Protein AF-A0A7G8WQC7-F1 (afdb_monomer_lite)

Secondary structure (DSSP, 8-state):
--------EEEEEEEE-TTS-EEEEEEESPPPHHHHHHHHHTTTS-------SSPPPGGGS-SSPP----SS---HHHHHHHHHHHHHHHHS---S-HHHHHHHHHHHHHHHHHTT--

Sequence (118 aa):
MSGLFQAEGIVQSVKTLVDGTIKLDVAVQEVSPPEMALLFGLARKPGWILVKPNEITAEDIPIVEADFDMGETKSPGQRLRGVLFVVWQTKTSQKQPFEVYYRAQLDRIIDRFKQELD

Foldseek 3Di:
DPLDQDFDWDFPDWDQDPLRDIDTDIDGPDDDPVSVVSVVVCPPPFDDDDDDPDDDDPVNDDPDGGDPPRDDDPPPVNVVLVVLVVCCVPVHPVPDPSVVSVVVVVVVVVVVVVVVVD

Radius of gyration: 21.82 Å; chains: 1; bounding box: 46×39×63 Å

Structure (mmCIF, N/CA/C/O backbone):
data_AF-A0A7G8WQC7-F1
#
_entry.id   AF-A0A7G8WQC7-F1
#
loop_
_atom_site.group_PDB
_atom_site.id
_atom_site.type_symbol
_atom_site.label_atom_id
_atom_site.label_alt_id
_atom_site.label_comp_id
_atom_site.label_asym_id
_atom_site.label_entity_id
_atom_site.label_seq_id
_atom_site.pdbx_PDB_ins_code
_atom_site.Cartn_x
_atom_site.Cartn_y
_atom_site.Cartn_z
_atom_site.occupancy
_atom_site.B_iso_or_equiv
_atom_site.auth_seq_id
_atom_site.auth_comp_id
_atom_site.auth_asym_id
_atom_site.auth_atom_id
_atom_site.pdbx_PDB_model_num
ATOM 1 N N . MET A 1 1 ? 11.190 15.596 -11.687 1.00 40.12 1 MET A N 1
ATOM 2 C CA . MET A 1 1 ? 11.609 14.405 -12.454 1.00 40.12 1 MET A CA 1
ATOM 3 C C . MET A 1 1 ? 10.701 13.268 -12.041 1.00 40.12 1 MET A C 1
ATOM 5 O O . MET A 1 1 ? 10.676 12.952 -10.859 1.00 40.12 1 MET A O 1
ATOM 9 N N . SER A 1 2 ? 9.904 12.727 -12.960 1.00 51.78 2 SER A N 1
ATOM 10 C CA . SER A 1 2 ? 9.107 11.527 -12.698 1.00 51.78 2 SER A CA 1
ATOM 11 C C . SER A 1 2 ? 10.074 10.364 -12.468 1.00 51.78 2 SER A C 1
ATOM 13 O O . SER A 1 2 ? 10.759 9.949 -13.396 1.00 51.78 2 SER A O 1
ATOM 15 N N . GLY A 1 3 ? 10.179 9.872 -11.232 1.00 66.88 3 GLY A N 1
ATOM 16 C CA . GLY A 1 3 ? 11.001 8.708 -10.864 1.00 66.88 3 GLY A CA 1
ATOM 17 C C . GLY A 1 3 ? 10.404 7.378 -11.334 1.00 66.88 3 GLY A C 1
ATOM 18 O O . GLY A 1 3 ? 10.437 6.403 -10.591 1.00 66.88 3 GLY A O 1
ATOM 19 N N . LEU A 1 4 ? 9.794 7.369 -12.521 1.00 77.94 4 LEU A N 1
ATOM 20 C CA . LEU A 1 4 ? 9.122 6.220 -13.113 1.00 77.94 4 LEU A CA 1
ATOM 21 C C . LEU A 1 4 ? 10.154 5.373 -13.858 1.00 77.94 4 LEU A C 1
ATOM 23 O O . LEU A 1 4 ? 10.823 5.870 -14.762 1.00 77.94 4 LEU A O 1
ATOM 27 N N . PHE A 1 5 ? 10.263 4.102 -13.481 1.00 82.81 5 PHE A N 1
ATOM 28 C CA . PHE A 1 5 ? 10.997 3.098 -14.243 1.00 82.81 5 PHE A CA 1
ATOM 29 C C . PHE A 1 5 ? 10.018 2.356 -15.158 1.00 82.81 5 PHE A C 1
ATOM 31 O O . PHE A 1 5 ? 8.990 1.868 -14.690 1.00 82.81 5 PHE A O 1
ATOM 38 N N . GLN A 1 6 ? 10.343 2.271 -16.447 1.00 84.06 6 GLN A N 1
ATOM 39 C CA . GLN A 1 6 ? 9.567 1.546 -17.450 1.00 84.06 6 GLN A CA 1
ATOM 40 C C . GLN A 1 6 ? 10.525 0.752 -18.342 1.00 84.06 6 GLN A C 1
ATOM 42 O O . GLN A 1 6 ? 11.539 1.289 -18.780 1.00 84.06 6 GLN A O 1
ATOM 47 N N . ALA A 1 7 ? 10.220 -0.519 -18.591 1.00 83.69 7 ALA A N 1
ATOM 48 C CA . ALA A 1 7 ? 11.015 -1.385 -19.453 1.00 83.69 7 ALA A CA 1
ATOM 49 C C . ALA A 1 7 ? 10.148 -2.513 -20.020 1.00 83.69 7 ALA A C 1
ATOM 51 O O . ALA A 1 7 ? 9.194 -2.956 -19.378 1.00 83.69 7 ALA A O 1
ATOM 52 N N . GLU A 1 8 ? 10.509 -2.999 -21.204 1.00 82.75 8 GLU A N 1
ATOM 53 C CA . GLU A 1 8 ? 9.927 -4.215 -21.765 1.00 82.75 8 GLU A CA 1
ATOM 54 C C . GLU A 1 8 ? 10.477 -5.437 -21.022 1.00 82.75 8 GLU A C 1
ATOM 56 O O . GLU A 1 8 ? 11.693 -5.594 -20.858 1.00 82.75 8 GLU A O 1
ATOM 61 N N . GLY A 1 9 ? 9.582 -6.312 -20.561 1.00 84.62 9 GLY A N 1
ATOM 62 C CA . GLY A 1 9 ? 9.966 -7.482 -19.786 1.00 84.62 9 GLY A CA 1
ATOM 63 C C . GLY A 1 9 ? 8.933 -8.598 -19.792 1.00 84.62 9 GLY A C 1
ATOM 64 O O . GLY A 1 9 ? 7.781 -8.418 -20.181 1.00 84.62 9 GLY A O 1
ATOM 65 N N . ILE A 1 10 ? 9.374 -9.773 -19.354 1.00 85.81 10 ILE A N 1
ATOM 66 C CA . ILE A 1 10 ? 8.582 -10.999 -19.288 1.00 85.81 10 ILE A CA 1
ATOM 67 C C . ILE A 1 10 ? 8.594 -11.507 -17.847 1.00 85.81 10 ILE A C 1
ATOM 69 O O . ILE A 1 10 ? 9.636 -11.543 -17.187 1.00 85.81 10 ILE A O 1
ATOM 73 N N . VAL A 1 11 ? 7.429 -11.937 -17.363 1.00 89.00 11 VAL A N 1
ATOM 74 C CA . VAL A 1 11 ? 7.314 -12.653 -16.090 1.00 89.00 11 VAL A CA 1
ATOM 75 C C . VAL A 1 11 ? 7.960 -14.028 -16.247 1.00 89.00 11 VAL A C 1
ATOM 77 O O . VAL A 1 11 ? 7.447 -14.879 -16.968 1.00 89.00 11 VAL A O 1
ATOM 80 N N . GLN A 1 12 ? 9.089 -14.247 -15.578 1.00 89.75 12 GLN A N 1
ATOM 81 C CA . GLN A 1 12 ? 9.804 -15.522 -15.621 1.00 89.75 12 GLN A CA 1
ATOM 82 C C . GLN A 1 12 ? 9.236 -16.532 -14.632 1.00 89.75 12 GLN A C 1
ATOM 84 O O . GLN A 1 12 ? 9.154 -17.721 -14.936 1.00 89.75 12 GLN A O 1
ATOM 89 N N . SER A 1 13 ? 8.872 -16.079 -13.431 1.00 89.81 13 SER A N 1
ATOM 90 C CA . SER A 1 13 ? 8.308 -16.963 -12.418 1.00 89.81 13 SER A CA 1
ATOM 91 C C . SER A 1 13 ? 7.390 -16.229 -11.448 1.00 89.81 13 SER A C 1
ATOM 93 O O . SER A 1 13 ? 7.514 -15.023 -11.219 1.00 89.81 13 SER A O 1
ATOM 95 N N . VAL A 1 14 ? 6.463 -16.995 -10.877 1.00 90.25 14 VAL A N 1
ATOM 96 C CA . VAL A 1 14 ? 5.539 -16.558 -9.833 1.00 90.25 14 VAL A CA 1
ATOM 97 C C . VAL A 1 14 ? 5.629 -17.567 -8.696 1.00 90.25 14 VAL A C 1
ATOM 99 O O . VAL A 1 14 ? 5.472 -18.768 -8.921 1.00 90.25 14 VAL A O 1
ATOM 102 N N . LYS A 1 15 ? 5.892 -17.095 -7.475 1.00 90.69 15 LYS A N 1
ATOM 103 C CA . LYS A 1 15 ? 6.005 -17.949 -6.287 1.00 90.69 15 LYS A CA 1
ATOM 104 C C . LYS A 1 15 ? 5.244 -17.355 -5.111 1.00 90.69 15 LYS A C 1
ATOM 106 O O . LYS A 1 15 ? 5.432 -16.194 -4.773 1.00 90.69 15 LYS A O 1
ATOM 111 N N . THR A 1 16 ? 4.460 -18.180 -4.432 1.00 87.69 16 THR A N 1
ATOM 112 C CA . THR A 1 16 ? 3.839 -17.818 -3.154 1.00 87.69 16 THR A CA 1
ATOM 113 C C . THR A 1 16 ? 4.841 -17.993 -2.010 1.00 87.69 16 THR A C 1
ATOM 115 O O . THR A 1 16 ? 5.549 -19.002 -1.936 1.00 87.69 16 THR A O 1
ATOM 118 N N . LEU A 1 17 ? 4.930 -16.995 -1.137 1.00 82.69 17 LEU A N 1
ATOM 119 C CA . LEU A 1 17 ? 5.735 -16.996 0.079 1.00 82.69 17 LEU A CA 1
ATOM 120 C C . LEU A 1 17 ? 4.903 -17.475 1.279 1.00 82.69 17 LEU A C 1
ATOM 122 O O . LEU A 1 17 ? 3.683 -17.609 1.207 1.00 82.69 17 LEU A O 1
ATOM 126 N N . VAL A 1 18 ? 5.582 -17.788 2.384 1.00 75.19 18 VAL A N 1
ATOM 127 C CA . VAL A 1 18 ? 4.963 -18.392 3.581 1.00 75.19 18 VAL A CA 1
ATOM 128 C C . VAL A 1 18 ? 3.960 -17.446 4.253 1.00 75.19 18 VAL A C 1
ATOM 130 O O . VAL A 1 18 ? 2.974 -17.904 4.817 1.00 75.19 18 VAL A O 1
ATOM 133 N N . ASP A 1 19 ? 4.182 -16.137 4.143 1.00 72.25 19 ASP A N 1
ATOM 134 C CA . ASP A 1 19 ? 3.307 -15.059 4.624 1.00 72.25 19 ASP A CA 1
ATOM 135 C C . ASP A 1 19 ? 2.114 -14.774 3.686 1.00 72.25 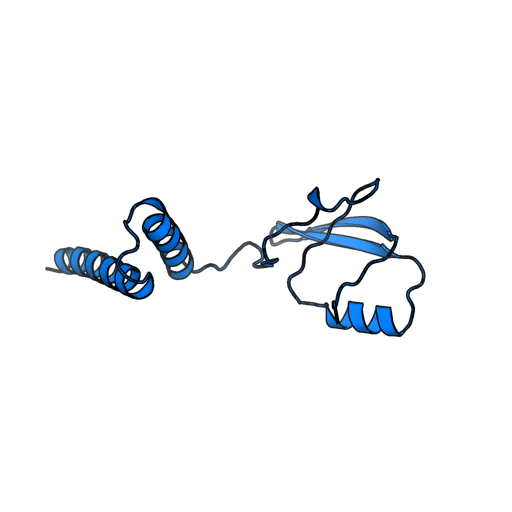19 ASP A C 1
ATOM 137 O O . ASP A 1 19 ? 1.391 -13.798 3.868 1.00 72.25 19 ASP A O 1
ATOM 141 N N . GLY A 1 20 ? 1.899 -15.614 2.666 1.00 70.75 20 GLY A N 1
ATOM 142 C CA . GLY A 1 20 ? 0.821 -15.458 1.689 1.00 70.75 20 GLY A CA 1
ATOM 143 C C . GLY A 1 20 ? 1.105 -14.416 0.606 1.00 70.75 20 GLY A C 1
ATOM 144 O O . GLY A 1 20 ? 0.258 -14.179 -0.255 1.00 70.75 20 GLY A O 1
ATOM 145 N N . THR A 1 21 ? 2.291 -13.808 0.612 1.00 78.62 21 THR A N 1
ATOM 146 C CA . THR A 1 21 ? 2.676 -12.791 -0.367 1.00 78.62 21 THR A CA 1
ATOM 147 C C . THR A 1 21 ? 3.198 -13.450 -1.645 1.00 78.62 21 THR A C 1
ATOM 149 O O . THR A 1 21 ? 3.590 -14.620 -1.650 1.00 78.62 21 THR A O 1
ATOM 152 N N . ILE A 1 22 ? 3.158 -12.738 -2.773 1.00 83.25 22 ILE A N 1
ATOM 153 C CA . ILE A 1 22 ? 3.582 -13.281 -4.069 1.00 83.25 22 ILE A CA 1
ATOM 154 C C . ILE A 1 22 ? 4.893 -12.626 -4.478 1.00 83.25 22 ILE A C 1
ATOM 156 O O . ILE A 1 22 ? 4.975 -11.413 -4.658 1.00 83.25 22 ILE A O 1
ATOM 160 N N . LYS A 1 23 ? 5.914 -13.456 -4.681 1.00 86.56 23 LYS A N 1
ATOM 161 C CA . LYS A 1 23 ? 7.144 -13.066 -5.356 1.00 86.56 23 LYS A CA 1
ATOM 162 C C . LYS A 1 23 ? 6.943 -13.187 -6.864 1.00 86.56 23 LYS A C 1
ATOM 164 O O . LYS A 1 23 ? 6.645 -14.272 -7.368 1.00 86.56 23 LYS A O 1
ATOM 169 N N . LEU A 1 24 ? 7.128 -12.071 -7.559 1.00 86.06 24 LEU A N 1
ATOM 170 C CA . LEU A 1 24 ? 7.118 -11.977 -9.012 1.00 86.06 24 LEU A CA 1
ATOM 171 C C . LEU A 1 24 ? 8.547 -11.725 -9.499 1.00 86.06 24 LEU A C 1
ATOM 173 O O . LEU A 1 24 ? 9.138 -10.707 -9.142 1.00 86.06 24 LEU A O 1
ATOM 177 N N . ASP A 1 25 ? 9.087 -12.630 -10.312 1.00 89.06 25 ASP A N 1
ATOM 178 C CA . ASP A 1 25 ? 10.388 -12.438 -10.954 1.00 89.06 25 ASP A CA 1
ATOM 179 C C . ASP A 1 25 ? 10.166 -12.019 -12.414 1.00 89.06 25 ASP A C 1
ATOM 181 O O . ASP A 1 25 ? 9.645 -12.792 -13.224 1.00 89.06 25 ASP A O 1
ATOM 185 N N . VAL A 1 26 ? 10.542 -10.778 -12.739 1.00 88.56 26 VAL A N 1
ATOM 186 C CA . VAL A 1 26 ? 10.427 -10.187 -14.082 1.00 88.56 26 VAL A CA 1
ATOM 187 C C . VAL A 1 26 ? 11.821 -10.014 -14.666 1.00 88.56 26 VAL A C 1
ATOM 189 O O . VAL A 1 26 ? 12.680 -9.391 -14.043 1.00 88.56 26 VAL A O 1
ATOM 192 N N . ALA A 1 27 ? 12.039 -10.539 -15.868 1.00 87.19 27 ALA A N 1
ATOM 193 C CA . ALA A 1 27 ? 13.235 -10.241 -16.642 1.00 87.19 27 ALA A CA 1
ATOM 194 C C . ALA A 1 27 ? 12.937 -9.140 -17.649 1.00 87.19 27 ALA A C 1
ATOM 196 O O . ALA A 1 27 ? 11.985 -9.243 -18.418 1.00 87.19 27 ALA A O 1
ATOM 197 N N . VAL A 1 28 ? 13.771 -8.110 -17.640 1.00 87.69 28 VAL A N 1
ATOM 198 C CA . VAL A 1 28 ? 13.735 -6.992 -18.584 1.00 87.69 28 VAL A CA 1
ATOM 199 C C . VAL A 1 28 ? 14.910 -7.095 -19.554 1.00 87.69 28 VAL A C 1
ATOM 201 O O . VAL A 1 28 ? 15.889 -7.791 -19.267 1.00 87.69 28 VAL A O 1
ATOM 204 N N . GLN A 1 29 ? 14.815 -6.421 -20.701 1.00 83.44 29 GLN A N 1
ATOM 205 C CA . GLN A 1 29 ? 15.965 -6.238 -21.595 1.00 83.44 29 GLN A CA 1
ATOM 206 C C . GLN A 1 29 ? 17.055 -5.359 -20.952 1.00 83.44 29 GLN A C 1
ATOM 208 O O . GLN A 1 29 ? 16.881 -4.839 -19.847 1.00 83.44 29 GLN A O 1
ATOM 213 N N . GLU A 1 30 ? 18.198 -5.220 -21.631 1.00 82.56 30 GLU A N 1
ATOM 214 C CA . GLU A 1 30 ? 19.316 -4.405 -21.151 1.00 82.56 30 GLU A CA 1
ATOM 215 C C . GLU A 1 30 ? 18.863 -2.982 -20.810 1.00 82.56 30 GLU A C 1
ATOM 217 O O . GLU A 1 30 ? 18.375 -2.234 -21.654 1.00 82.56 30 GLU A O 1
ATOM 222 N N . VAL A 1 31 ? 19.041 -2.621 -19.542 1.00 83.75 31 VAL A N 1
ATOM 223 C CA . VAL A 1 31 ? 18.724 -1.301 -19.001 1.00 83.75 31 VAL A CA 1
ATOM 224 C C . VAL A 1 31 ? 19.984 -0.457 -18.926 1.00 83.75 31 VAL A C 1
ATOM 226 O O . VAL A 1 31 ? 21.065 -0.940 -18.576 1.00 83.75 31 VAL A O 1
ATOM 229 N N . SER A 1 32 ? 19.854 0.830 -19.227 1.00 84.56 32 SER A N 1
ATOM 230 C CA . SER A 1 32 ? 20.982 1.750 -19.153 1.00 84.56 32 SER A CA 1
ATOM 231 C C . SER A 1 32 ? 21.442 1.958 -17.693 1.00 84.56 32 SER A C 1
ATOM 233 O O . SER A 1 32 ? 20.651 1.818 -16.754 1.00 84.56 32 SER A O 1
ATOM 235 N N . PRO A 1 33 ? 22.712 2.339 -17.447 1.00 83.12 33 PRO A N 1
ATOM 236 C CA . PRO A 1 33 ? 23.204 2.640 -16.099 1.00 83.12 33 PRO A CA 1
ATOM 237 C C . PRO A 1 33 ? 22.339 3.605 -15.257 1.00 83.12 33 PRO A C 1
ATOM 239 O O . PRO A 1 33 ? 22.144 3.323 -14.071 1.00 83.12 33 PRO A O 1
ATOM 242 N N . PRO A 1 34 ? 21.784 4.712 -15.798 1.00 83.44 34 PRO A N 1
ATOM 243 C CA . PRO A 1 34 ? 20.896 5.579 -15.021 1.00 83.44 34 PRO A CA 1
ATOM 244 C C . PRO A 1 34 ? 19.548 4.921 -14.683 1.00 83.44 34 PRO A C 1
ATOM 246 O O . PRO A 1 34 ? 19.024 5.143 -13.592 1.00 83.44 34 PRO A O 1
ATOM 249 N N . GLU A 1 35 ? 19.001 4.079 -15.562 1.00 82.88 35 GLU A N 1
ATOM 250 C CA . GLU A 1 35 ? 17.758 3.336 -15.306 1.00 82.88 35 GLU A CA 1
ATOM 251 C C . GLU A 1 35 ? 17.958 2.249 -14.249 1.00 82.88 35 GLU A C 1
ATOM 253 O O . GLU A 1 35 ? 17.098 2.068 -13.387 1.00 82.88 35 GLU A O 1
ATOM 258 N N . MET A 1 36 ? 19.122 1.590 -14.239 1.00 84.62 36 MET A N 1
ATOM 259 C CA . MET A 1 36 ? 19.502 0.691 -13.148 1.00 84.62 36 MET A CA 1
ATOM 260 C C . MET A 1 36 ? 19.530 1.428 -11.808 1.00 84.62 36 MET A C 1
ATOM 262 O O . MET A 1 36 ? 18.962 0.944 -10.831 1.00 84.62 36 MET A O 1
ATOM 266 N N . ALA A 1 37 ? 20.140 2.615 -11.748 1.00 85.56 37 ALA A N 1
ATOM 267 C CA . ALA A 1 37 ? 20.174 3.409 -10.520 1.00 85.56 37 ALA A CA 1
ATOM 268 C C . ALA A 1 37 ? 18.764 3.788 -10.029 1.00 85.56 37 ALA A C 1
ATOM 270 O O . ALA A 1 37 ? 18.497 3.731 -8.827 1.00 85.56 37 ALA A O 1
ATOM 271 N N . LEU A 1 38 ? 17.848 4.118 -10.948 1.00 86.12 38 LEU A N 1
ATOM 272 C CA . LEU A 1 38 ? 16.438 4.348 -10.626 1.00 86.12 38 LEU A CA 1
ATOM 273 C C . LEU A 1 38 ? 15.770 3.082 -10.074 1.00 86.12 38 LEU A C 1
ATOM 275 O O . LEU A 1 38 ? 15.155 3.145 -9.011 1.00 86.12 38 LEU A O 1
ATOM 279 N N . LEU A 1 39 ? 15.941 1.933 -10.735 1.00 83.94 39 LEU A N 1
ATOM 280 C CA . LEU A 1 39 ? 15.368 0.654 -10.308 1.00 83.94 39 LEU A CA 1
ATOM 281 C C . LEU A 1 39 ? 15.844 0.252 -8.903 1.00 83.94 39 LEU A C 1
ATOM 283 O O . LEU A 1 39 ? 15.032 -0.069 -8.035 1.00 83.94 39 LEU A O 1
ATOM 287 N N . PHE A 1 40 ? 17.149 0.342 -8.636 1.00 84.31 40 PHE A N 1
ATOM 288 C CA . PHE A 1 40 ? 17.699 0.084 -7.302 1.00 84.31 40 PHE A CA 1
ATOM 289 C C . PHE A 1 40 ? 17.239 1.122 -6.269 1.00 84.31 40 PHE A C 1
ATOM 291 O O . PHE A 1 40 ? 17.045 0.783 -5.103 1.00 84.31 40 PHE A O 1
ATOM 298 N N . GLY A 1 41 ? 17.002 2.369 -6.683 1.00 84.00 41 GLY A N 1
ATOM 299 C CA . GLY A 1 41 ? 16.436 3.417 -5.834 1.00 84.00 41 GLY A CA 1
ATOM 300 C C . GLY A 1 41 ? 14.956 3.215 -5.475 1.00 84.00 41 GLY A C 1
ATOM 301 O O . GLY A 1 41 ? 14.493 3.791 -4.483 1.00 84.00 41 GLY A O 1
ATOM 302 N N . LEU A 1 42 ? 14.222 2.414 -6.254 1.00 83.06 42 LEU A N 1
ATOM 303 C CA . LEU A 1 42 ? 12.835 2.002 -5.999 1.00 83.06 42 LEU A CA 1
ATOM 304 C C . LEU A 1 42 ? 12.741 0.725 -5.149 1.00 83.06 42 LEU A C 1
ATOM 306 O O . LEU A 1 42 ? 11.656 0.371 -4.686 1.00 83.06 42 LEU A O 1
ATOM 310 N N . ALA A 1 43 ? 13.864 0.052 -4.883 1.00 79.00 43 ALA A N 1
ATOM 311 C CA . ALA A 1 43 ? 13.880 -1.131 -4.038 1.00 79.00 43 ALA A CA 1
ATOM 312 C C . ALA A 1 43 ? 13.316 -0.824 -2.639 1.00 79.00 43 ALA A C 1
ATOM 314 O O . ALA A 1 43 ? 13.671 0.174 -2.009 1.00 79.00 43 ALA A O 1
ATOM 315 N N . ARG A 1 44 ? 12.456 -1.722 -2.137 1.00 73.38 44 ARG A N 1
ATOM 316 C CA . ARG A 1 44 ? 11.783 -1.621 -0.826 1.00 73.38 44 ARG A CA 1
ATOM 317 C C . ARG A 1 44 ? 10.872 -0.396 -0.657 1.00 73.38 44 ARG A C 1
ATOM 319 O O . ARG A 1 44 ? 10.502 -0.083 0.472 1.00 73.38 44 ARG A O 1
ATOM 326 N N . LYS A 1 45 ? 10.503 0.290 -1.742 1.00 78.69 45 LYS A N 1
ATOM 327 C CA . LYS A 1 45 ? 9.475 1.336 -1.721 1.00 78.69 45 LYS A CA 1
ATOM 328 C C . LYS A 1 45 ? 8.160 0.777 -2.266 1.00 78.69 45 LYS A C 1
ATOM 330 O O . LYS A 1 45 ? 8.198 0.002 -3.222 1.00 78.69 45 LYS A O 1
ATOM 335 N N . PRO A 1 46 ? 7.011 1.147 -1.679 1.00 76.44 46 PRO A N 1
ATOM 336 C CA . PRO A 1 46 ? 5.718 0.761 -2.221 1.00 76.44 46 PRO A CA 1
ATOM 337 C C . PRO A 1 46 ? 5.514 1.412 -3.596 1.00 76.44 46 PRO A C 1
ATOM 339 O O . PRO A 1 46 ? 5.864 2.575 -3.806 1.00 76.44 46 PRO A O 1
ATOM 342 N N . GLY A 1 47 ? 4.971 0.651 -4.542 1.00 81.31 47 GLY A N 1
ATOM 343 C CA . GLY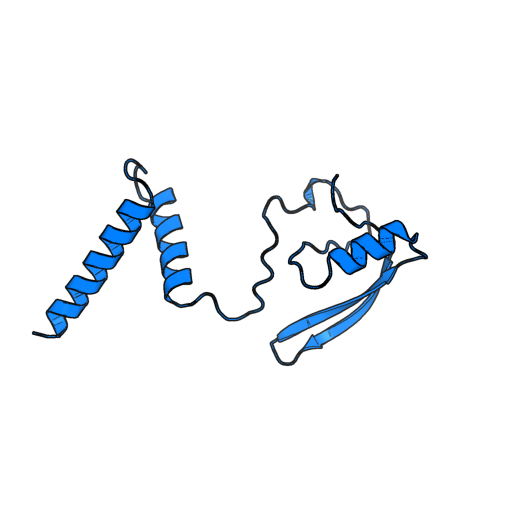 A 1 47 ? 4.762 1.090 -5.919 1.00 81.31 47 GLY A CA 1
ATOM 344 C C . GLY A 1 47 ? 3.798 0.167 -6.654 1.00 81.31 47 GLY A C 1
ATOM 345 O O . GLY A 1 47 ? 3.660 -1.005 -6.300 1.00 81.31 47 GLY A O 1
ATOM 346 N N . TRP A 1 48 ? 3.119 0.698 -7.670 1.00 82.75 48 TRP A N 1
ATOM 347 C CA . TRP A 1 48 ? 2.291 -0.112 -8.559 1.00 82.75 48 TRP A CA 1
ATOM 348 C C . TRP A 1 48 ? 3.168 -0.868 -9.551 1.00 82.75 48 TRP A C 1
ATOM 350 O O . TRP A 1 48 ? 4.086 -0.299 -10.139 1.00 82.75 48 TRP A O 1
ATOM 360 N N . ILE A 1 49 ? 2.849 -2.142 -9.759 1.00 85.06 49 ILE A N 1
ATOM 361 C CA . ILE A 1 49 ? 3.429 -2.967 -10.817 1.00 85.06 49 ILE A CA 1
ATOM 362 C C . ILE A 1 49 ? 2.293 -3.293 -11.784 1.00 85.06 49 ILE A C 1
ATOM 364 O O . ILE A 1 49 ? 1.320 -3.939 -11.397 1.00 85.06 49 ILE A O 1
ATOM 368 N N . LEU A 1 50 ? 2.404 -2.830 -13.028 1.00 86.25 50 LEU A N 1
ATOM 369 C CA . LEU A 1 50 ? 1.428 -3.085 -14.085 1.00 86.25 50 LEU A CA 1
ATOM 370 C C . LEU A 1 50 ? 2.035 -4.071 -15.081 1.00 86.25 50 LEU A C 1
ATOM 372 O O . LEU A 1 50 ? 3.110 -3.826 -15.622 1.00 86.25 50 LEU A O 1
ATOM 376 N N . VAL A 1 51 ? 1.352 -5.192 -15.312 1.00 84.69 51 VAL A N 1
ATOM 377 C CA . VAL A 1 51 ? 1.770 -6.219 -16.273 1.00 84.69 51 VAL A CA 1
ATOM 378 C C . VAL A 1 51 ? 0.560 -6.600 -17.111 1.00 84.69 51 VAL A C 1
ATOM 380 O O . VAL A 1 51 ? -0.450 -7.059 -16.578 1.00 84.69 51 VAL A O 1
ATOM 383 N N . LYS A 1 52 ? 0.660 -6.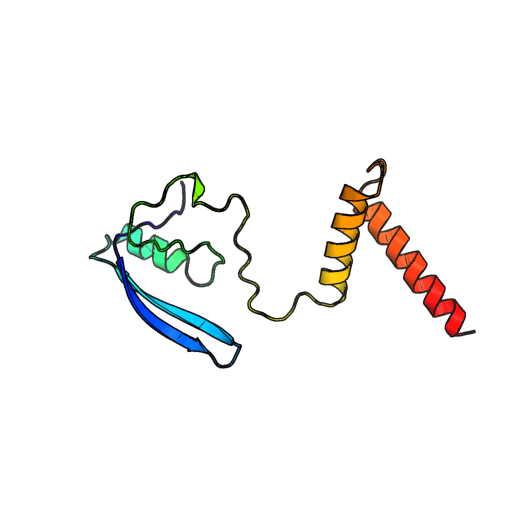424 -18.427 1.00 83.75 52 LYS A N 1
ATOM 384 C CA . LYS A 1 52 ? -0.384 -6.772 -19.392 1.00 83.75 52 LYS A CA 1
ATOM 385 C C . LYS A 1 52 ? 0.285 -7.340 -20.648 1.00 83.75 52 LYS A C 1
ATOM 387 O O . LYS A 1 52 ? 1.337 -6.837 -21.027 1.00 83.75 52 LYS A O 1
ATOM 392 N N . PRO A 1 53 ? -0.288 -8.369 -21.302 1.00 78.00 53 PRO A N 1
ATOM 393 C CA . PRO A 1 53 ? 0.266 -8.900 -22.554 1.00 78.00 53 PRO A CA 1
ATOM 394 C C . PRO A 1 53 ? 0.243 -7.895 -23.717 1.00 78.00 53 PRO A C 1
ATOM 396 O O . PRO A 1 53 ? 1.006 -8.038 -24.665 1.00 78.00 53 PRO A O 1
ATOM 399 N N . ASN A 1 54 ? -0.651 -6.906 -23.640 1.00 79.25 54 ASN A N 1
ATOM 400 C CA . ASN A 1 54 ? -0.870 -5.861 -24.638 1.00 79.25 54 ASN A CA 1
ATOM 401 C C . ASN A 1 54 ? -0.543 -4.482 -24.037 1.00 79.25 54 ASN A C 1
ATOM 403 O O . ASN A 1 54 ? -0.116 -4.379 -22.890 1.00 79.25 54 ASN A O 1
ATOM 407 N N . GLU A 1 55 ? -0.818 -3.417 -24.786 1.00 81.19 55 GLU A N 1
ATOM 408 C CA . GLU A 1 55 ? -0.601 -2.033 -24.361 1.00 81.19 55 GLU A CA 1
ATOM 409 C C . GLU A 1 55 ? -1.329 -1.671 -23.049 1.00 81.19 55 GLU A C 1
ATOM 411 O O . GLU A 1 55 ? -2.509 -1.996 -22.844 1.00 81.19 55 GLU A O 1
ATOM 416 N N . ILE A 1 56 ? -0.593 -0.987 -22.167 1.00 84.00 56 ILE A N 1
ATOM 417 C CA . ILE A 1 56 ? -1.096 -0.369 -20.936 1.00 84.00 56 ILE A CA 1
ATOM 418 C C . ILE A 1 56 ? -1.597 1.027 -21.306 1.00 84.00 56 ILE A C 1
ATOM 420 O O . ILE A 1 56 ? -0.817 1.864 -21.757 1.00 84.00 56 ILE A O 1
ATOM 424 N N . THR A 1 57 ? -2.889 1.282 -21.120 1.00 85.00 57 THR A N 1
ATOM 425 C CA . THR A 1 57 ? -3.486 2.597 -21.390 1.00 85.00 57 THR A CA 1
ATOM 426 C C . THR A 1 57 ? -3.561 3.433 -20.112 1.00 85.00 57 THR A C 1
ATOM 428 O O . THR A 1 57 ? -3.373 2.932 -19.005 1.00 85.00 57 THR A O 1
ATOM 431 N N . ALA A 1 58 ? -3.869 4.727 -20.239 1.00 78.88 58 ALA A N 1
ATOM 432 C CA . ALA A 1 58 ? -4.029 5.613 -19.081 1.00 78.88 58 ALA A CA 1
ATOM 433 C C . ALA A 1 58 ? -5.142 5.160 -18.114 1.00 78.88 58 ALA A C 1
ATOM 435 O O . ALA A 1 58 ? -5.091 5.483 -16.931 1.00 78.88 58 ALA A O 1
ATOM 436 N N . GLU A 1 59 ? -6.122 4.399 -18.604 1.00 79.88 59 GLU A N 1
ATOM 437 C CA . GLU A 1 59 ? -7.204 3.825 -17.795 1.00 79.88 59 GLU A CA 1
ATOM 438 C C . GLU A 1 59 ? -6.723 2.662 -16.913 1.00 79.88 59 GLU A C 1
ATOM 440 O O . GLU A 1 59 ? -7.309 2.408 -15.863 1.00 79.88 59 GLU A O 1
ATOM 445 N N . ASP A 1 60 ? -5.638 1.984 -17.304 1.00 78.56 60 ASP A N 1
ATOM 446 C CA . ASP A 1 60 ? -5.041 0.883 -16.542 1.00 78.56 60 ASP A CA 1
ATOM 447 C C . ASP A 1 60 ? -4.177 1.388 -15.365 1.00 78.56 60 ASP A C 1
ATOM 449 O O . ASP A 1 60 ? -3.773 0.596 -14.511 1.00 78.56 60 ASP A O 1
ATOM 453 N N . ILE A 1 61 ? -3.869 2.693 -15.306 1.00 82.75 61 ILE A N 1
ATOM 454 C CA . ILE A 1 61 ? -3.004 3.291 -14.281 1.00 82.75 61 ILE A CA 1
ATOM 455 C C . ILE A 1 61 ? -3.841 3.657 -13.043 1.00 82.75 61 ILE A C 1
ATOM 457 O O . ILE A 1 61 ? -4.716 4.524 -13.122 1.00 82.75 61 ILE A O 1
ATOM 461 N N . PRO A 1 62 ? -3.566 3.068 -11.865 1.00 76.62 62 PRO A N 1
ATOM 462 C CA . PRO A 1 62 ? -4.280 3.409 -10.643 1.00 76.62 62 PRO A CA 1
ATOM 463 C C . PRO A 1 62 ? -4.063 4.876 -10.254 1.00 76.62 62 PRO A C 1
ATOM 465 O O . PRO A 1 62 ? -2.936 5.360 -10.198 1.00 76.62 62 PRO A O 1
ATOM 468 N N . ILE A 1 63 ? -5.154 5.574 -9.928 1.00 77.12 63 ILE A N 1
ATOM 469 C CA . ILE A 1 63 ? -5.132 6.981 -9.473 1.00 77.12 63 ILE A CA 1
ATOM 470 C C . ILE A 1 63 ? -4.755 7.078 -7.980 1.00 77.12 63 ILE A C 1
ATOM 472 O O . ILE A 1 63 ? -4.411 8.140 -7.467 1.00 77.12 63 ILE A O 1
ATOM 476 N N . VAL A 1 64 ? -4.832 5.957 -7.265 1.00 74.88 64 VAL A N 1
ATOM 477 C CA . VAL A 1 64 ? -4.510 5.846 -5.840 1.00 74.88 64 VAL A CA 1
ATOM 478 C C . VAL A 1 64 ? -3.013 5.623 -5.625 1.00 74.88 64 VAL A C 1
ATOM 480 O O . VAL A 1 64 ? -2.348 5.005 -6.452 1.00 74.88 64 VAL A O 1
ATOM 483 N N . GLU A 1 65 ? -2.474 6.088 -4.500 1.00 72.94 65 GLU A N 1
ATOM 484 C CA . GLU A 1 65 ? -1.090 5.791 -4.117 1.00 72.94 65 GLU A CA 1
ATOM 485 C C . GLU A 1 65 ? -0.928 4.303 -3.774 1.00 72.94 65 GLU A C 1
ATOM 487 O O . GLU A 1 65 ? -1.824 3.681 -3.199 1.00 72.94 65 GLU A O 1
ATOM 492 N N . ALA A 1 66 ? 0.215 3.725 -4.143 1.00 71.62 66 ALA A N 1
ATOM 493 C CA . ALA A 1 66 ? 0.534 2.353 -3.777 1.00 71.62 66 ALA A CA 1
ATOM 494 C C . ALA A 1 66 ? 0.869 2.283 -2.281 1.00 71.62 66 ALA A C 1
ATOM 496 O O . ALA A 1 66 ? 1.780 2.963 -1.812 1.00 71.62 66 ALA A O 1
ATOM 497 N N . ASP A 1 67 ? 0.157 1.429 -1.553 1.00 67.56 67 ASP A N 1
ATOM 498 C CA . ASP A 1 67 ? 0.383 1.129 -0.138 1.00 67.56 67 ASP A CA 1
ATOM 499 C C . ASP A 1 67 ? 0.760 -0.356 -0.042 1.00 67.56 67 ASP A C 1
ATOM 501 O O . ASP A 1 67 ? -0.098 -1.234 -0.143 1.00 67.56 67 ASP A O 1
ATOM 505 N N . PHE A 1 68 ? 2.059 -0.655 0.053 1.00 62.78 68 PHE A N 1
ATOM 506 C CA . PHE A 1 68 ? 2.554 -2.026 0.222 1.00 62.78 68 PHE A CA 1
ATOM 507 C C . PHE A 1 68 ? 2.616 -2.376 1.713 1.00 62.78 68 PHE A C 1
ATOM 509 O O . PHE A 1 68 ? 3.673 -2.696 2.251 1.00 62.78 68 PHE A O 1
ATOM 516 N N . ASP A 1 69 ? 1.469 -2.305 2.383 1.00 59.03 69 ASP A N 1
ATOM 517 C CA . ASP A 1 69 ? 1.255 -2.940 3.681 1.00 59.03 69 ASP A CA 1
ATOM 518 C C . ASP A 1 69 ? 0.882 -4.407 3.408 1.00 59.03 69 ASP A C 1
ATOM 520 O O . ASP A 1 69 ? -0.281 -4.756 3.181 1.00 59.03 69 ASP A O 1
ATOM 524 N N . MET A 1 70 ? 1.895 -5.280 3.347 1.00 50.28 70 MET A N 1
ATOM 525 C CA . MET A 1 70 ? 1.703 -6.722 3.177 1.00 50.28 70 MET A CA 1
ATOM 526 C C . MET A 1 70 ? 0.899 -7.293 4.346 1.00 50.28 70 MET A C 1
ATOM 528 O O . MET A 1 70 ? 1.450 -7.526 5.413 1.00 50.28 70 MET A O 1
ATOM 532 N N . GLY A 1 71 ? -0.391 -7.552 4.128 1.00 50.00 71 GLY A N 1
ATOM 533 C CA . GLY A 1 71 ? -1.166 -8.623 4.772 1.00 50.00 71 GLY A CA 1
ATOM 534 C C . GLY A 1 71 ? -1.484 -8.514 6.269 1.00 50.00 71 GLY A C 1
ATOM 535 O O . GLY A 1 71 ? -2.529 -9.000 6.686 1.00 50.00 71 GLY A O 1
ATOM 536 N N . GLU A 1 72 ? -0.679 -7.847 7.089 1.00 52.75 72 GLU A N 1
ATOM 537 C CA . GLU A 1 72 ? -0.868 -7.724 8.532 1.00 52.75 72 GLU A CA 1
ATOM 538 C C . GLU A 1 72 ? -0.303 -6.377 9.013 1.00 52.75 72 GLU A C 1
ATOM 540 O O . GLU A 1 72 ? 0.740 -5.940 8.550 1.00 52.75 72 GLU A O 1
ATOM 545 N N . THR A 1 73 ? -0.964 -5.749 9.995 1.00 53.56 73 THR A N 1
ATOM 546 C CA . THR A 1 73 ? -0.515 -4.579 10.796 1.00 53.56 73 THR A CA 1
ATOM 547 C C . THR A 1 73 ? -1.070 -3.172 10.522 1.00 53.56 73 THR A C 1
ATOM 549 O O . THR A 1 73 ? -0.597 -2.222 11.142 1.00 53.56 73 THR A O 1
ATOM 552 N N . LYS A 1 74 ? -2.234 -3.003 9.868 1.00 55.28 74 LYS A N 1
ATOM 553 C CA . LYS A 1 74 ? -3.138 -1.943 10.375 1.00 55.28 74 LYS A CA 1
ATOM 554 C C . LYS A 1 74 ? -3.608 -2.398 11.750 1.00 55.28 74 LYS A C 1
ATOM 556 O O . LYS A 1 74 ? -4.465 -3.281 11.853 1.00 55.28 74 LYS A O 1
ATOM 561 N N . SER A 1 75 ? -3.009 -1.842 12.804 1.00 75.06 75 SER A N 1
ATOM 562 C CA . SER A 1 75 ? -3.432 -2.053 14.191 1.00 75.06 75 SER A CA 1
ATOM 563 C C . SER A 1 75 ? -4.951 -1.865 14.303 1.00 75.06 75 SER A C 1
ATOM 565 O O . SER A 1 75 ? -5.536 -1.102 13.522 1.00 75.06 75 SER A O 1
ATOM 567 N N . PRO A 1 76 ? -5.629 -2.519 15.262 1.00 75.44 76 PRO A N 1
ATOM 568 C CA . PRO A 1 76 ? -7.063 -2.315 15.460 1.00 75.44 76 PRO A CA 1
ATOM 569 C C . PRO A 1 76 ? -7.455 -0.827 15.524 1.00 75.44 76 PRO A C 1
ATOM 571 O O . PRO A 1 76 ? -8.471 -0.442 14.950 1.00 75.44 76 PRO A O 1
ATOM 574 N N . GLY A 1 77 ? -6.601 0.024 16.108 1.00 83.88 77 GLY A N 1
ATOM 575 C CA . GLY A 1 77 ? -6.780 1.479 16.129 1.00 83.88 77 GLY A CA 1
ATOM 576 C C . GLY A 1 77 ? -6.660 2.154 14.758 1.00 83.88 77 GLY A C 1
ATOM 577 O O . GLY A 1 77 ? -7.487 3.000 14.424 1.00 83.88 77 GLY A O 1
ATOM 578 N N . GLN A 1 78 ? -5.692 1.765 13.921 1.00 81.44 78 GLN A N 1
ATOM 579 C CA . GLN A 1 78 ? -5.570 2.294 12.553 1.00 81.44 78 GLN A CA 1
ATOM 580 C C . GLN A 1 78 ? -6.765 1.899 11.680 1.00 81.44 78 GLN A C 1
ATOM 582 O O . GLN A 1 78 ? -7.280 2.733 10.934 1.00 81.44 78 GLN A O 1
ATOM 587 N N . ARG A 1 79 ? -7.261 0.661 11.815 1.00 82.38 79 ARG A N 1
ATOM 588 C CA . ARG A 1 79 ? -8.486 0.225 11.124 1.00 82.38 79 ARG A CA 1
ATOM 589 C C . ARG A 1 79 ? -9.701 1.012 11.601 1.00 82.38 79 ARG A C 1
ATOM 591 O O . ARG A 1 79 ? -10.458 1.514 10.775 1.00 82.38 79 ARG A O 1
ATOM 598 N N . LEU A 1 80 ? -9.855 1.168 12.917 1.00 89.44 80 LEU A N 1
ATOM 599 C CA . LEU A 1 80 ? -10.947 1.941 13.504 1.00 89.44 80 LEU A CA 1
ATOM 600 C C . LEU A 1 80 ? -10.934 3.393 13.009 1.00 89.44 80 LEU A C 1
ATOM 602 O O . LEU A 1 80 ? -11.972 3.907 12.599 1.00 89.44 80 LEU A O 1
ATOM 606 N N . ARG A 1 81 ? -9.762 4.037 12.970 1.00 90.56 81 ARG A N 1
ATOM 607 C CA . ARG A 1 81 ? -9.613 5.397 12.434 1.00 90.56 81 ARG A CA 1
ATOM 608 C C . ARG A 1 81 ? -10.017 5.481 10.962 1.00 90.56 81 ARG A C 1
ATOM 610 O O . ARG A 1 81 ? -10.749 6.399 10.602 1.00 90.56 81 ARG A O 1
ATOM 617 N N . GLY A 1 82 ? -9.601 4.518 10.137 1.00 88.62 82 GLY A N 1
ATOM 618 C CA . GLY A 1 82 ? -9.996 4.445 8.726 1.00 88.62 82 GLY A CA 1
ATOM 619 C C . GLY A 1 82 ? -11.512 4.319 8.540 1.00 88.62 82 GLY A C 1
ATOM 620 O O . GLY A 1 82 ? -12.104 5.054 7.754 1.00 88.62 82 GLY A O 1
ATOM 621 N N . VAL A 1 83 ? -12.168 3.460 9.324 1.00 89.75 83 VAL A N 1
ATOM 622 C CA . VAL A 1 83 ? -13.634 3.314 9.296 1.00 89.75 83 VAL A CA 1
ATOM 623 C C . VAL A 1 83 ? -14.328 4.602 9.743 1.00 89.75 83 VAL A C 1
ATOM 625 O O . VAL A 1 83 ? -15.254 5.069 9.081 1.00 89.75 83 VAL A O 1
ATOM 628 N N . LEU A 1 84 ? -13.863 5.222 10.831 1.00 93.19 84 LEU A N 1
ATOM 629 C CA . LEU A 1 84 ? -14.421 6.482 11.323 1.00 93.19 84 LEU A CA 1
ATOM 630 C C . LEU A 1 84 ? -14.269 7.620 10.308 1.00 93.19 84 LEU A C 1
ATOM 632 O O . LEU A 1 84 ? -15.156 8.470 10.229 1.00 93.19 84 LEU A O 1
ATOM 636 N N . PHE A 1 85 ? -13.199 7.622 9.510 1.00 92.44 85 PHE A N 1
ATOM 637 C CA . PHE A 1 85 ? -13.010 8.587 8.428 1.00 92.44 85 PHE A CA 1
ATOM 638 C C . PHE A 1 85 ? -14.071 8.438 7.334 1.00 92.44 85 PHE A C 1
ATOM 640 O O . PHE A 1 85 ? -14.718 9.419 6.968 1.00 92.44 85 PHE A O 1
ATOM 647 N N . VAL A 1 86 ? -14.331 7.209 6.879 1.00 91.44 86 VAL A N 1
ATOM 648 C CA . VAL A 1 86 ? -15.384 6.931 5.886 1.00 91.44 86 VAL A CA 1
ATOM 649 C C . VAL A 1 86 ? -16.764 7.323 6.423 1.00 91.44 86 VAL A C 1
ATOM 651 O O . VAL A 1 86 ? -17.563 7.924 5.702 1.00 91.44 86 VAL A O 1
ATOM 654 N N . VAL A 1 87 ? -17.053 7.048 7.699 1.00 92.56 87 VAL A N 1
ATOM 655 C CA . VAL A 1 87 ? -18.316 7.464 8.337 1.00 92.56 87 VAL A CA 1
ATOM 656 C C . VAL A 1 87 ? -18.423 8.988 8.402 1.00 92.56 87 VAL A C 1
ATOM 658 O O . VAL A 1 87 ? -19.464 9.538 8.049 1.00 92.56 87 VAL A O 1
ATOM 661 N N . TRP A 1 88 ? -17.360 9.687 8.802 1.00 95.56 88 TRP A N 1
ATOM 662 C CA . TRP A 1 88 ? -17.335 11.150 8.815 1.00 95.56 88 TRP A CA 1
ATOM 663 C C . TRP A 1 88 ? -17.620 11.731 7.425 1.00 95.56 88 TRP A C 1
ATOM 665 O O . TRP A 1 88 ? -18.473 12.610 7.291 1.00 95.56 88 TRP A O 1
ATOM 675 N N . GLN A 1 89 ? -16.981 11.185 6.392 1.00 92.94 89 GLN A N 1
ATOM 676 C CA . GLN A 1 89 ? -17.119 11.648 5.015 1.00 92.94 89 GLN A CA 1
ATOM 677 C C . GLN A 1 89 ? -18.522 11.388 4.442 1.00 92.94 89 GLN A C 1
ATOM 679 O O . GLN A 1 89 ? -19.086 12.252 3.775 1.00 92.94 89 GLN A O 1
ATOM 684 N N . THR A 1 90 ? -19.103 10.214 4.706 1.00 90.38 90 THR A N 1
ATOM 685 C CA . THR A 1 90 ? -20.335 9.759 4.033 1.00 90.38 90 THR A CA 1
ATOM 686 C C . THR A 1 90 ? -21.615 9.970 4.838 1.00 90.38 90 THR A C 1
ATOM 688 O O . THR A 1 90 ? -22.701 10.006 4.260 1.00 90.38 90 THR A O 1
ATOM 691 N N . LYS A 1 91 ? -21.525 10.072 6.170 1.00 91.38 91 LYS A N 1
ATOM 692 C CA . LYS A 1 91 ? -22.683 10.104 7.083 1.00 91.38 91 LYS A CA 1
ATOM 693 C C . LYS A 1 91 ? -22.786 11.382 7.910 1.00 91.38 91 LYS A C 1
ATOM 695 O O . LYS A 1 91 ? -23.721 11.509 8.698 1.00 91.38 91 LYS A O 1
ATOM 7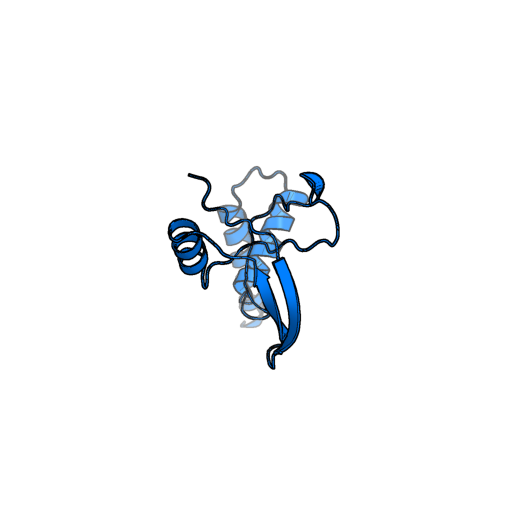00 N N . THR A 1 92 ? -21.867 12.333 7.752 1.00 90.56 92 THR A N 1
ATOM 701 C CA . THR A 1 92 ? -21.934 13.623 8.451 1.00 90.56 92 THR A CA 1
ATOM 702 C C . THR A 1 92 ? -21.943 14.785 7.467 1.00 90.56 92 THR A C 1
ATOM 704 O O . THR A 1 92 ? -21.580 14.642 6.306 1.00 90.56 92 THR A O 1
ATOM 707 N N . SER A 1 93 ? -22.335 15.966 7.945 1.00 89.00 93 SER A N 1
ATOM 708 C CA . SER A 1 93 ? -22.280 17.204 7.158 1.00 89.00 93 SER A CA 1
ATOM 709 C C . SER A 1 93 ? -20.866 17.783 7.025 1.00 89.00 93 SER A C 1
ATOM 711 O O . SER A 1 93 ? -20.722 18.882 6.501 1.00 89.00 93 SER A O 1
ATOM 713 N N . GLN A 1 94 ? -19.841 17.097 7.555 1.00 89.62 94 GLN A N 1
ATOM 714 C CA . GLN A 1 94 ? -18.430 17.507 7.533 1.00 89.62 94 GLN A CA 1
ATOM 715 C C . GLN A 1 94 ? -18.161 18.915 8.106 1.00 89.62 94 GLN A C 1
ATOM 717 O O . GLN A 1 94 ? -17.078 19.466 7.944 1.00 89.62 94 GLN A O 1
ATOM 722 N N . LYS A 1 95 ? -19.126 19.489 8.843 1.00 89.62 95 LYS A N 1
ATOM 723 C CA . LYS A 1 95 ? -19.016 20.815 9.476 1.00 89.62 95 LYS A CA 1
ATOM 724 C C . LYS A 1 95 ? -17.903 20.897 10.519 1.00 89.62 95 LYS A C 1
ATOM 726 O O . LYS A 1 95 ? -17.425 21.985 10.814 1.00 89.62 95 LYS A O 1
ATOM 731 N N . GLN A 1 96 ? -17.524 19.759 11.094 1.00 91.88 96 GLN A N 1
ATOM 732 C CA . GLN A 1 96 ? -16.402 19.651 12.020 1.00 91.88 96 GLN A CA 1
ATOM 733 C C . GLN A 1 96 ? -15.248 18.890 11.359 1.00 91.88 96 GLN A C 1
ATOM 735 O O . GLN A 1 96 ? -15.520 17.907 10.662 1.00 91.88 96 GLN A O 1
ATOM 740 N N . PRO A 1 97 ? -13.982 19.282 11.600 1.00 94.38 97 PRO A N 1
ATOM 741 C CA . PRO A 1 97 ? -12.823 18.552 11.099 1.00 94.38 97 PRO A CA 1
ATOM 742 C C . PRO A 1 97 ? -12.813 17.096 11.572 1.00 94.38 97 PRO A C 1
ATOM 744 O O . PRO A 1 97 ? -13.233 16.799 12.695 1.00 94.38 97 PRO A O 1
ATOM 747 N N . PHE A 1 98 ? -12.276 16.196 10.745 1.00 90.31 98 PHE A N 1
ATOM 748 C CA . PHE A 1 98 ? -12.204 14.770 11.064 1.00 90.31 98 PHE A CA 1
ATOM 749 C C . PHE A 1 98 ? -11.536 14.490 12.418 1.00 90.31 98 PHE A C 1
ATOM 751 O O . PHE A 1 98 ? -12.048 13.681 13.180 1.00 90.31 98 PHE A O 1
ATOM 758 N N . GLU A 1 99 ? -10.457 15.194 12.769 1.00 91.62 99 GLU A N 1
ATOM 759 C CA . GLU A 1 99 ? -9.770 15.001 14.056 1.00 91.62 99 GLU A CA 1
ATOM 760 C C . GLU A 1 99 ? -10.661 15.309 15.268 1.00 91.62 99 GLU A C 1
ATOM 762 O O . GLU A 1 99 ? -10.603 14.606 16.278 1.00 91.62 99 GLU A O 1
ATOM 767 N N . VAL A 1 100 ? -11.527 16.324 15.162 1.00 93.81 100 VAL A N 1
ATOM 768 C CA . VAL A 1 100 ? -12.492 16.671 16.218 1.00 93.81 100 VAL A CA 1
ATOM 769 C C . VAL A 1 100 ? -13.560 15.583 16.324 1.00 93.81 100 VAL A C 1
ATOM 771 O O . VAL A 1 100 ? -13.869 15.117 17.419 1.00 93.81 100 VAL A O 1
ATOM 774 N N . TYR A 1 101 ? -14.074 15.120 15.180 1.00 94.06 101 TYR A N 1
ATOM 775 C CA . TYR A 1 101 ? -15.031 14.016 15.122 1.00 94.06 101 TYR A CA 1
ATOM 776 C C . TYR A 1 101 ? -14.451 12.707 15.681 1.00 94.06 101 TYR A C 1
ATOM 778 O O . TYR A 1 101 ? -15.115 12.027 16.461 1.00 94.06 101 TYR A O 1
ATOM 786 N N . TYR A 1 102 ? -13.218 12.369 15.303 1.00 94.31 102 TYR A N 1
ATOM 787 C CA . TYR A 1 102 ? -12.513 11.158 15.710 1.00 94.31 102 TYR A CA 1
ATOM 788 C C . TYR A 1 102 ? -12.311 11.116 17.226 1.00 94.31 102 TYR A C 1
ATOM 790 O O . TYR A 1 102 ? -12.688 10.126 17.852 1.00 94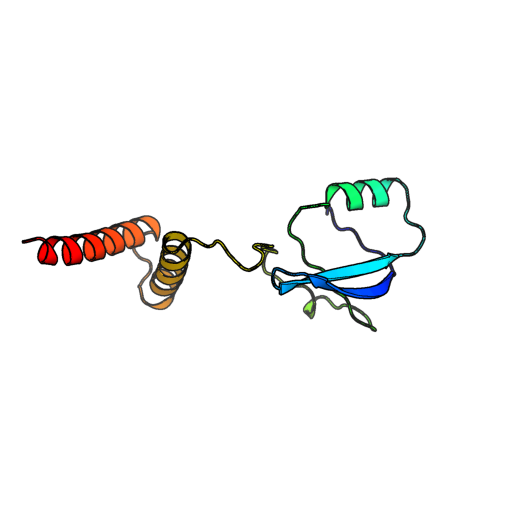.31 102 TYR A O 1
ATOM 798 N N . ARG A 1 103 ? -11.816 12.209 17.828 1.00 94.62 103 ARG A N 1
ATOM 799 C CA . ARG A 1 103 ? -11.680 12.329 19.290 1.00 94.62 103 ARG A CA 1
ATOM 800 C C . ARG A 1 103 ? -13.019 12.149 19.998 1.00 94.62 103 ARG A C 1
ATOM 802 O O . ARG A 1 103 ? -13.128 11.293 20.866 1.00 94.62 103 ARG A O 1
ATOM 809 N N . ALA A 1 104 ? -14.060 12.848 19.541 1.00 95.12 104 ALA A N 1
ATOM 810 C CA . ALA A 1 104 ? -15.393 12.729 20.125 1.00 95.12 104 ALA A CA 1
ATOM 811 C C . ALA A 1 104 ? -15.977 11.303 20.028 1.00 95.12 104 ALA A C 1
ATOM 813 O O . ALA A 1 104 ? -16.717 10.886 20.916 1.00 95.12 104 ALA A O 1
ATOM 814 N N . GLN A 1 105 ? -15.676 10.543 18.964 1.00 95.00 105 GLN A N 1
ATOM 815 C CA . GLN A 1 105 ? -16.085 9.134 18.881 1.00 95.00 105 GLN A CA 1
ATOM 816 C C . GLN A 1 105 ? -15.275 8.238 19.822 1.00 95.00 105 GLN A C 1
ATOM 818 O O . GLN A 1 105 ? -15.857 7.349 20.440 1.00 95.00 105 GLN A O 1
ATOM 823 N N . LEU A 1 106 ? -13.965 8.463 19.953 1.00 95.06 106 LEU A N 1
ATOM 824 C CA . LEU A 1 106 ? -13.139 7.708 20.896 1.00 95.06 106 LEU A CA 1
ATOM 825 C C . LEU A 1 106 ? -13.581 7.932 22.344 1.00 95.06 106 LEU A C 1
ATOM 827 O O . LEU A 1 106 ? -13.742 6.952 23.066 1.00 95.06 106 LEU A O 1
ATOM 831 N N . ASP A 1 107 ? -13.850 9.178 22.737 1.00 95.94 107 ASP A N 1
ATOM 832 C CA . ASP A 1 107 ? -14.312 9.510 24.090 1.00 95.94 107 ASP A CA 1
ATOM 833 C C . ASP A 1 107 ? -15.624 8.785 24.421 1.00 95.94 107 ASP A C 1
ATOM 835 O O . ASP A 1 107 ? -15.740 8.158 25.470 1.00 95.94 107 ASP A O 1
ATOM 839 N N . ARG A 1 108 ? -16.577 8.739 23.477 1.00 94.44 108 ARG A N 1
ATOM 840 C CA . ARG A 1 108 ? -17.832 7.979 23.637 1.00 94.44 108 ARG A CA 1
ATOM 841 C 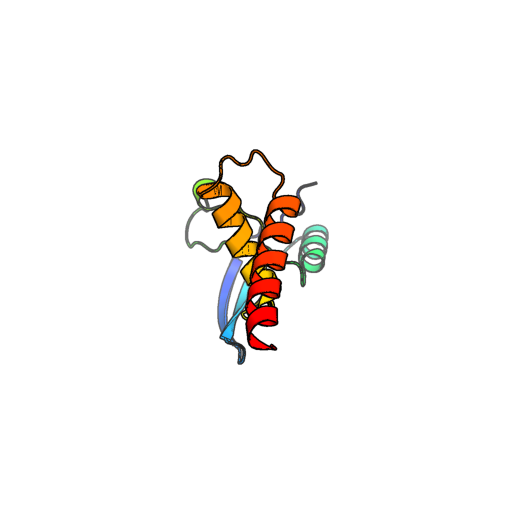C . ARG A 1 108 ? -17.612 6.479 23.822 1.00 94.44 108 ARG A C 1
ATOM 843 O O . ARG A 1 108 ? -18.315 5.856 24.613 1.00 94.44 108 ARG A O 1
ATOM 850 N N . ILE A 1 109 ? -16.687 5.887 23.063 1.00 94.38 109 ILE A N 1
ATOM 851 C CA . ILE A 1 109 ? -16.356 4.459 23.185 1.00 94.38 109 ILE A CA 1
ATOM 852 C C . ILE A 1 109 ? -15.734 4.191 24.558 1.00 94.38 109 ILE A C 1
ATOM 854 O O . ILE A 1 109 ? -16.113 3.231 25.223 1.00 94.38 109 ILE A O 1
ATOM 858 N N . ILE A 1 110 ? -14.811 5.049 24.990 1.00 94.50 110 ILE A N 1
ATOM 859 C CA . ILE A 1 110 ? -14.146 4.946 26.290 1.00 94.50 110 ILE A CA 1
ATOM 860 C C . ILE A 1 110 ? -15.165 5.071 27.425 1.00 94.50 110 ILE A C 1
ATOM 862 O O . ILE A 1 110 ? -15.169 4.238 28.326 1.00 94.50 110 ILE A O 1
ATOM 866 N N . ASP A 1 111 ? -16.045 6.069 27.376 1.00 96.31 111 ASP A N 1
ATOM 867 C CA . ASP A 1 111 ? -17.034 6.303 28.428 1.00 96.31 111 ASP A CA 1
ATOM 868 C C . ASP A 1 111 ? -18.044 5.156 28.538 1.00 96.31 111 ASP A C 1
ATOM 870 O O . ASP A 1 111 ? -18.440 4.805 29.647 1.00 96.31 111 ASP A O 1
ATOM 874 N N . ARG A 1 112 ? -18.388 4.499 27.422 1.00 95.44 112 ARG A N 1
ATOM 875 C CA . ARG A 1 112 ? -19.182 3.263 27.449 1.00 95.44 112 ARG A CA 1
ATOM 876 C C . ARG A 1 112 ? -18.483 2.152 28.234 1.00 95.44 112 ARG A C 1
ATOM 878 O O . ARG A 1 112 ? -19.120 1.522 29.063 1.00 95.44 112 ARG A O 1
ATOM 885 N N . PHE A 1 113 ? -17.198 1.905 27.984 1.00 95.50 113 PHE A N 1
ATOM 886 C CA . PHE A 1 113 ? -16.470 0.859 28.710 1.00 95.50 113 PHE A CA 1
ATOM 887 C C . PHE A 1 113 ? -16.213 1.230 30.173 1.00 95.50 113 PHE A C 1
ATOM 889 O O . PHE A 1 113 ? -16.196 0.344 31.017 1.00 95.50 113 PHE A O 1
ATOM 896 N N . LYS A 1 114 ? -16.066 2.520 30.504 1.00 94.38 114 LYS A N 1
ATOM 897 C CA . LYS A 1 114 ? -15.978 2.961 31.906 1.00 94.38 114 LYS A CA 1
ATOM 898 C C . LYS A 1 114 ? -17.241 2.624 32.698 1.00 94.38 114 LYS A C 1
ATOM 900 O O . LYS A 1 114 ? -17.118 2.220 33.841 1.00 94.38 114 LYS A O 1
ATOM 905 N N . GLN A 1 115 ? -18.422 2.737 32.087 1.00 94.75 115 GLN A N 1
ATOM 906 C CA . GLN A 1 115 ? -19.693 2.372 32.730 1.00 94.75 115 GLN A CA 1
ATOM 907 C C . GLN A 1 115 ? -19.807 0.876 33.058 1.00 94.75 115 GLN A C 1
ATOM 909 O O . GLN A 1 115 ? -20.654 0.507 33.858 1.00 94.75 115 GLN A O 1
ATOM 914 N N . GLU A 1 116 ? -18.993 0.016 32.436 1.00 92.88 116 GLU A N 1
ATOM 915 C CA . GLU A 1 116 ? -18.940 -1.424 32.731 1.00 92.88 116 GLU A CA 1
ATOM 916 C C . GLU A 1 116 ? -17.944 -1.760 33.861 1.00 92.88 116 GLU A C 1
ATOM 918 O O . GLU A 1 116 ? -17.871 -2.913 34.285 1.00 92.88 116 GLU A O 1
ATOM 923 N N . LEU A 1 117 ? -17.149 -0.782 34.321 1.00 88.94 117 LEU A N 1
ATOM 924 C CA . LEU A 1 117 ? -16.180 -0.940 35.414 1.00 88.94 117 LEU A CA 1
ATOM 925 C C . LEU A 1 117 ? -16.747 -0.544 36.789 1.00 88.94 117 LEU A C 1
ATOM 927 O O . LEU A 1 117 ? -16.082 -0.809 37.793 1.00 88.94 117 LEU A O 1
ATOM 931 N N . ASP A 1 118 ? -17.933 0.070 36.814 1.00 65.94 118 ASP A N 1
ATOM 932 C CA . ASP A 1 118 ? -18.699 0.462 38.007 1.00 65.94 118 ASP A CA 1
ATOM 933 C C . ASP A 1 118 ? -19.829 -0.546 38.295 1.00 65.94 118 ASP A C 1
ATOM 935 O O . ASP A 1 118 ? -20.098 -0.806 39.493 1.00 65.94 118 ASP A O 1
#

pLDDT: mean 82.99, std 11.16, range [40.12, 96.31]